Protein AF-A0A844QIJ9-F1 (afdb_monomer_lite)

Sequence (75 aa):
MLHGGNPVLRWCFENIAMTKPDRNGNRLFSKAASRDRIDGASAAMMAIQRASMGELGGTFYDRPMVADPKWHSFG

pLDDT: mean 79.31, std 12.45, range [45.75, 92.44]

Secondary structure (DSSP, 8-state):
---TT-HHHHHHHHT--BPPP-TTS---B-TTTSSS--HHHHHHHHHHHHHHTT--S--GGGSGGGGSGGGT---

Organism: NCBI:txid2682096

Radius of gyration: 16.31 Å; chains: 1; bounding box: 39×35×28 Å

Structure (mmCIF, N/CA/C/O backbone):
data_AF-A0A844QIJ9-F1
#
_entry.id   AF-A0A844QIJ9-F1
#
loop_
_atom_site.group_PDB
_atom_site.id
_atom_site.type_symbol
_atom_site.label_atom_id
_atom_site.label_alt_id
_atom_site.label_comp_id
_atom_site.label_asym_id
_atom_site.label_entity_id
_atom_site.label_seq_id
_atom_site.pdbx_PDB_ins_code
_atom_site.Cartn_x
_atom_site.Cartn_y
_atom_site.Cartn_z
_atom_site.occupancy
_atom_site.B_iso_or_equiv
_atom_site.auth_seq_id
_atom_site.auth_comp_id
_atom_site.auth_asym_id
_atom_site.auth_atom_id
_atom_site.pdbx_PDB_model_num
ATOM 1 N N . MET A 1 1 ? -15.787 0.106 -10.542 1.00 45.75 1 MET A N 1
ATOM 2 C CA . MET A 1 1 ? -14.528 -0.447 -11.087 1.00 45.75 1 MET A CA 1
ATOM 3 C C . MET A 1 1 ? -14.287 -1.818 -10.469 1.00 45.75 1 MET A C 1
ATOM 5 O O . MET A 1 1 ? -14.121 -1.914 -9.258 1.00 45.75 1 MET A O 1
ATOM 9 N N . LEU A 1 2 ? -14.400 -2.877 -11.273 1.00 47.44 2 LEU A N 1
ATOM 10 C CA . LEU A 1 2 ? -14.075 -4.251 -10.883 1.00 47.44 2 LEU A CA 1
ATOM 11 C C . LEU A 1 2 ? -12.560 -4.426 -11.036 1.00 47.44 2 LEU A C 1
ATOM 13 O O . LEU A 1 2 ? -12.031 -4.225 -12.124 1.00 47.44 2 LEU A O 1
ATOM 17 N N . HIS A 1 3 ? -11.867 -4.786 -9.961 1.00 53.59 3 HIS A N 1
ATOM 18 C CA . HIS A 1 3 ? -10.439 -5.091 -9.978 1.00 53.59 3 HIS A CA 1
ATOM 19 C C . HIS A 1 3 ? -10.200 -6.449 -10.670 1.00 53.59 3 HIS A C 1
ATOM 21 O O . HIS A 1 3 ? -10.074 -7.471 -10.003 1.00 53.59 3 HIS A O 1
ATOM 27 N N . GLY A 1 4 ? -10.273 -6.498 -12.005 1.00 54.88 4 GLY A N 1
ATOM 28 C CA . GLY A 1 4 ? -9.952 -7.692 -12.807 1.00 54.88 4 GLY A CA 1
ATOM 29 C C . GLY A 1 4 ? -10.740 -8.969 -12.471 1.00 54.88 4 GLY A C 1
ATOM 30 O O . GLY A 1 4 ? -10.289 -10.057 -12.799 1.00 54.88 4 GLY A O 1
ATOM 31 N N . GLY A 1 5 ? -11.881 -8.860 -11.781 1.00 60.81 5 GLY A N 1
ATOM 32 C CA . GLY A 1 5 ? -12.651 -10.017 -11.313 1.00 60.81 5 GLY A CA 1
ATOM 33 C C . GLY A 1 5 ? -12.047 -10.764 -10.116 1.00 60.81 5 GLY A C 1
ATOM 34 O O . GLY A 1 5 ? -12.520 -11.853 -9.817 1.00 60.81 5 GLY A O 1
ATOM 35 N N . ASN A 1 6 ? -11.047 -10.212 -9.412 1.00 69.56 6 ASN A N 1
ATOM 36 C CA . ASN A 1 6 ? -10.481 -10.836 -8.211 1.00 69.56 6 ASN A CA 1
ATOM 37 C C . ASN A 1 6 ? -11.168 -10.297 -6.933 1.00 69.56 6 ASN A C 1
ATOM 39 O O . ASN A 1 6 ? -10.828 -9.200 -6.468 1.00 69.56 6 ASN A O 1
ATOM 43 N N . PRO A 1 7 ? -12.140 -11.033 -6.355 1.00 78.25 7 PRO A N 1
ATOM 44 C CA . PRO A 1 7 ? -12.916 -10.563 -5.206 1.00 78.25 7 PRO A CA 1
ATOM 45 C C . PRO A 1 7 ? -12.067 -10.398 -3.941 1.00 78.25 7 PRO A C 1
ATOM 47 O O . PRO A 1 7 ? -12.341 -9.507 -3.140 1.00 78.25 7 PRO A O 1
ATOM 50 N N . VAL A 1 8 ? -11.006 -11.196 -3.780 1.00 82.94 8 VAL A N 1
ATOM 51 C CA . VAL A 1 8 ? -10.117 -11.137 -2.609 1.00 82.94 8 VAL A CA 1
ATOM 52 C C . VAL A 1 8 ? -9.321 -9.841 -2.607 1.00 82.94 8 VAL A C 1
ATOM 54 O O . VAL A 1 8 ? -9.222 -9.176 -1.580 1.00 82.94 8 VAL A O 1
ATOM 57 N N . LEU A 1 9 ? -8.793 -9.440 -3.763 1.00 82.44 9 LEU A N 1
ATOM 58 C CA . LEU A 1 9 ? -8.027 -8.203 -3.851 1.00 82.44 9 LEU A CA 1
ATOM 59 C C . LEU A 1 9 ? -8.923 -6.980 -3.631 1.00 82.44 9 LEU A C 1
ATOM 61 O O . LEU A 1 9 ? -8.543 -6.071 -2.897 1.00 82.44 9 LEU A O 1
ATOM 65 N N . ARG A 1 10 ? -10.151 -6.996 -4.168 1.00 84.94 10 ARG A N 1
ATOM 66 C CA . ARG A 1 10 ? -11.150 -5.961 -3.869 1.00 84.94 10 ARG A CA 1
ATOM 67 C C . ARG A 1 10 ? -11.414 -5.849 -2.365 1.00 84.94 10 ARG A C 1
ATOM 69 O O . ARG A 1 10 ? -11.342 -4.749 -1.826 1.00 84.94 10 ARG A O 1
ATOM 76 N N . TRP A 1 11 ? -11.678 -6.972 -1.707 1.00 88.12 11 TRP A N 1
ATOM 77 C CA . TRP A 1 11 ? -11.906 -7.016 -0.266 1.00 88.12 11 TRP A CA 1
ATOM 78 C C . TRP A 1 11 ? -10.702 -6.479 0.525 1.00 88.12 11 TRP A C 1
ATOM 80 O O . TRP A 1 11 ? -10.869 -5.645 1.410 1.00 88.12 11 TRP A O 1
ATOM 90 N N . CYS A 1 12 ? -9.472 -6.852 0.153 1.00 86.50 12 CYS A N 1
ATOM 91 C CA . CYS A 1 12 ? -8.269 -6.315 0.795 1.00 86.50 12 CYS A CA 1
ATOM 92 C C . CYS A 1 12 ? -8.132 -4.791 0.654 1.00 86.50 12 CYS A C 1
ATOM 94 O O . CYS A 1 12 ? -7.654 -4.148 1.585 1.00 86.50 12 CYS A O 1
ATOM 96 N N . PHE A 1 13 ? -8.549 -4.204 -0.475 1.00 86.75 13 PHE A N 1
ATOM 97 C CA . PHE A 1 13 ? -8.565 -2.746 -0.644 1.00 86.75 13 PHE A CA 1
ATOM 98 C C . PHE A 1 13 ? -9.636 -2.060 0.216 1.00 86.75 13 PHE A C 1
ATOM 100 O O . PHE A 1 13 ? -9.389 -0.977 0.741 1.00 86.75 13 PHE A O 1
ATOM 107 N N . GLU A 1 14 ? -10.800 -2.688 0.395 1.00 89.25 14 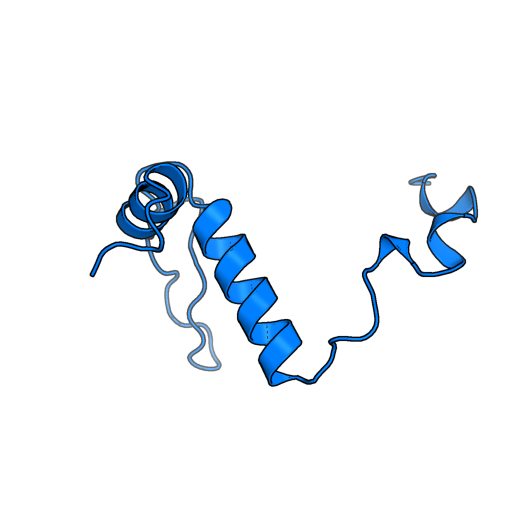GLU A N 1
ATOM 108 C CA . GLU A 1 14 ? -11.891 -2.163 1.232 1.00 89.25 14 GLU A CA 1
ATOM 109 C C . GLU A 1 14 ? -11.524 -2.132 2.732 1.00 89.25 14 GLU A C 1
ATOM 111 O O . GLU A 1 14 ? -12.071 -1.327 3.487 1.00 89.25 14 GLU A O 1
ATOM 116 N N . ASN A 1 15 ? -10.554 -2.944 3.163 1.00 89.38 15 ASN A N 1
ATOM 117 C CA . ASN A 1 15 ? -10.129 -3.037 4.563 1.00 89.38 15 ASN A CA 1
ATOM 118 C C . ASN A 1 15 ? -9.014 -2.060 4.975 1.00 89.38 15 ASN A C 1
ATOM 120 O O . ASN A 1 15 ? -8.672 -2.013 6.161 1.00 89.38 15 ASN A O 1
ATOM 124 N N . ILE A 1 16 ? -8.441 -1.299 4.034 1.00 90.62 16 ILE A N 1
ATOM 125 C CA . ILE A 1 16 ? -7.268 -0.448 4.282 1.00 90.62 16 ILE A CA 1
ATOM 126 C C . ILE A 1 16 ? -7.586 0.679 5.266 1.00 90.62 16 ILE A C 1
ATOM 128 O O . ILE A 1 16 ? -8.481 1.493 5.048 1.00 90.62 16 ILE A O 1
ATOM 132 N N . ALA A 1 17 ? -6.735 0.812 6.282 1.00 91.31 17 ALA A N 1
ATOM 133 C CA . ALA A 1 17 ? -6.548 2.055 7.019 1.00 91.31 17 ALA A CA 1
ATOM 134 C C . ALA A 1 17 ? -5.161 2.639 6.729 1.00 91.31 17 ALA A C 1
ATOM 136 O O . ALA A 1 17 ? -4.173 1.907 6.675 1.00 91.31 17 ALA A O 1
ATOM 137 N N . MET A 1 18 ? -5.059 3.960 6.569 1.00 91.31 18 MET A N 1
ATOM 138 C CA . MET A 1 18 ? -3.765 4.628 6.400 1.00 91.31 18 MET A CA 1
ATOM 139 C C . MET A 1 18 ? -3.119 4.940 7.750 1.00 91.31 18 MET A C 1
ATOM 141 O O . MET A 1 18 ? -3.799 5.263 8.726 1.00 91.31 18 MET A O 1
ATOM 145 N N . THR A 1 19 ? -1.790 4.884 7.804 1.00 91.12 19 THR A N 1
ATOM 146 C CA . THR A 1 19 ? -1.032 5.444 8.921 1.00 91.12 19 THR A CA 1
ATOM 147 C C . THR A 1 19 ? -1.229 6.954 8.981 1.00 91.12 19 THR A C 1
ATOM 149 O O . THR A 1 19 ? -1.545 7.614 7.983 1.00 91.12 19 THR A O 1
ATOM 152 N N . LYS A 1 20 ? -0.968 7.527 10.160 1.00 90.31 20 LYS A N 1
ATOM 153 C CA . LYS A 1 20 ? -0.736 8.968 10.246 1.00 90.31 20 LYS A CA 1
ATOM 154 C C . LYS A 1 20 ? 0.435 9.346 9.320 1.00 90.31 20 LYS A C 1
ATOM 156 O O . LYS A 1 20 ? 1.321 8.507 9.119 1.00 90.31 20 LYS A O 1
ATOM 161 N N . PRO A 1 21 ? 0.431 10.564 8.754 1.00 92.44 21 PRO A N 1
ATOM 162 C CA . PRO A 1 21 ? 1.565 11.061 7.992 1.00 92.44 21 PRO A CA 1
ATOM 163 C C . PRO A 1 21 ? 2.844 11.003 8.832 1.00 92.44 21 PRO A C 1
ATOM 165 O O . PRO A 1 21 ? 2.817 11.370 10.010 1.00 92.44 21 PRO A O 1
ATOM 168 N N . ASP A 1 22 ? 3.941 10.543 8.238 1.00 90.00 22 ASP A N 1
ATOM 169 C CA . ASP A 1 22 ? 5.264 10.672 8.846 1.00 90.00 22 ASP A CA 1
ATOM 170 C C . ASP A 1 22 ? 5.782 12.124 8.746 1.00 90.00 22 ASP A C 1
ATOM 172 O O . ASP A 1 22 ? 5.115 13.020 8.221 1.00 90.00 22 ASP A O 1
ATOM 176 N N . ARG A 1 23 ? 6.999 12.371 9.247 1.00 90.56 23 ARG A N 1
ATOM 177 C CA . ARG A 1 23 ? 7.651 13.692 9.178 1.00 90.56 23 ARG A CA 1
ATOM 178 C C . ARG A 1 23 ? 7.851 14.187 7.737 1.00 90.56 23 ARG A C 1
ATOM 180 O O . ARG A 1 23 ? 7.943 15.390 7.515 1.00 90.56 23 ARG A O 1
ATOM 187 N N . ASN A 1 24 ? 7.917 13.271 6.779 1.00 91.44 24 ASN A N 1
ATOM 188 C CA . ASN A 1 24 ? 8.128 13.525 5.360 1.00 91.44 24 ASN A CA 1
ATOM 189 C C . ASN A 1 24 ? 6.797 13.599 4.581 1.00 91.44 24 ASN A C 1
ATOM 191 O O . ASN A 1 24 ? 6.811 13.815 3.373 1.00 91.44 24 ASN A O 1
ATOM 195 N N . GLY A 1 25 ? 5.653 13.452 5.261 1.00 89.62 25 GLY A N 1
ATOM 196 C CA . GLY A 1 25 ? 4.316 13.484 4.670 1.00 89.62 25 GLY A CA 1
ATOM 197 C C . GLY A 1 25 ? 3.854 12.160 4.053 1.00 89.62 25 GLY A C 1
ATOM 198 O O . GLY A 1 25 ? 2.754 12.109 3.493 1.00 89.62 25 GLY A O 1
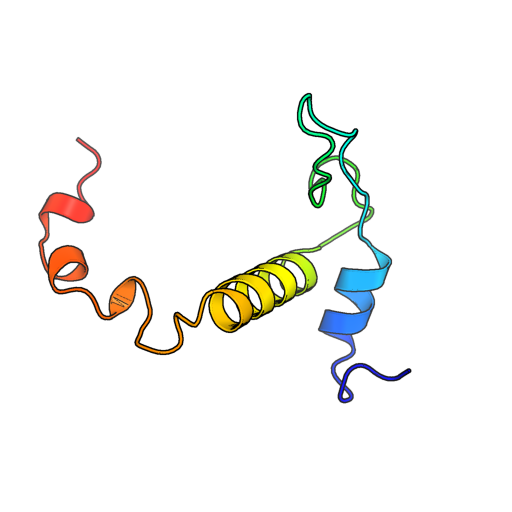ATOM 199 N N . ASN A 1 26 ? 4.634 11.084 4.168 1.00 88.50 26 ASN A N 1
ATOM 200 C CA . ASN A 1 26 ? 4.275 9.784 3.614 1.00 88.50 26 ASN A CA 1
ATOM 201 C C . ASN A 1 26 ? 3.176 9.119 4.446 1.00 88.50 26 ASN A C 1
ATOM 203 O O . ASN A 1 26 ? 3.136 9.230 5.674 1.00 88.50 26 ASN A O 1
ATOM 207 N N . ARG A 1 27 ? 2.299 8.375 3.768 1.00 90.81 27 ARG A N 1
ATOM 208 C CA . ARG A 1 27 ? 1.281 7.521 4.390 1.00 90.81 27 ARG A CA 1
ATOM 209 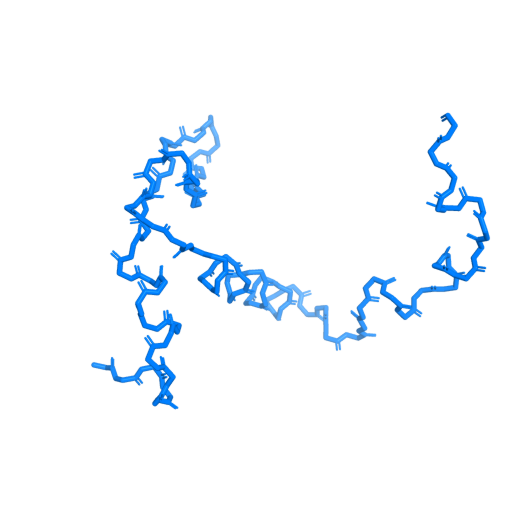C C . ARG A 1 27 ? 1.444 6.096 3.891 1.00 90.81 27 ARG A C 1
ATOM 211 O O . ARG A 1 27 ? 1.574 5.872 2.692 1.00 90.81 27 ARG A O 1
ATOM 218 N N . LEU A 1 28 ? 1.398 5.150 4.818 1.00 89.06 28 LEU A N 1
ATOM 219 C CA . LEU A 1 28 ? 1.509 3.717 4.563 1.00 89.06 28 LEU A CA 1
ATOM 220 C C . LEU A 1 28 ? 0.191 3.026 4.919 1.00 89.06 28 LEU A C 1
ATOM 222 O O . LEU A 1 28 ? -0.676 3.612 5.571 1.00 89.06 28 LEU A O 1
ATOM 226 N N . PHE A 1 29 ? 0.036 1.766 4.520 1.00 90.56 29 PHE A N 1
ATOM 227 C CA . PHE A 1 29 ? -1.071 0.943 5.002 1.00 90.56 29 PHE A CA 1
ATOM 228 C C . PHE A 1 29 ? -0.793 0.487 6.439 1.00 90.56 29 PHE A C 1
ATOM 230 O O . PHE A 1 29 ? 0.260 -0.070 6.745 1.00 90.56 29 PHE A O 1
ATOM 237 N N . SER A 1 30 ? -1.738 0.741 7.340 1.00 90.00 30 SER A N 1
ATOM 238 C CA . SER A 1 30 ? -1.636 0.406 8.757 1.00 90.00 30 SER A CA 1
ATOM 239 C C . SER A 1 30 ? -2.259 -0.956 9.026 1.00 90.00 30 SER A C 1
ATOM 241 O O . SER A 1 30 ? -3.483 -1.080 9.060 1.00 90.00 30 SER A O 1
ATOM 243 N N . LYS A 1 31 ? -1.440 -1.978 9.294 1.00 84.12 31 LYS A N 1
ATOM 244 C CA . LYS A 1 31 ? -1.948 -3.313 9.660 1.00 84.12 31 LYS A CA 1
ATOM 245 C C . LYS A 1 31 ? -2.729 -3.301 10.978 1.00 84.12 31 LYS A C 1
ATOM 247 O O . LYS A 1 31 ? -3.714 -4.011 11.100 1.00 84.12 31 LYS A O 1
ATOM 252 N N . ALA A 1 32 ? -2.315 -2.465 11.931 1.00 86.25 32 ALA A N 1
ATOM 253 C CA . ALA A 1 32 ? -2.949 -2.370 13.246 1.00 86.25 32 ALA A CA 1
ATOM 254 C C . ALA A 1 32 ? -4.304 -1.643 13.219 1.00 86.25 32 ALA A C 1
ATOM 256 O O . ALA A 1 32 ? -5.155 -1.919 14.055 1.00 86.25 32 ALA A O 1
ATOM 257 N N . ALA A 1 33 ? -4.500 -0.707 12.285 1.00 87.44 33 ALA A N 1
ATOM 258 C CA . ALA A 1 33 ? -5.739 0.069 12.189 1.00 87.44 33 ALA A CA 1
ATOM 259 C C . ALA A 1 33 ? -6.707 -0.444 11.110 1.00 87.44 33 ALA A C 1
ATOM 261 O O . ALA A 1 33 ? -7.817 0.073 10.994 1.00 87.44 33 ALA A O 1
ATOM 262 N N . SER A 1 34 ? -6.283 -1.408 10.289 1.00 88.00 34 SER A N 1
ATOM 263 C CA . SER A 1 34 ? -7.109 -1.969 9.217 1.00 88.00 34 SER A CA 1
ATOM 264 C C . SER A 1 34 ? -8.207 -2.869 9.777 1.00 88.00 34 SER A C 1
ATOM 266 O O . SER A 1 34 ? -8.053 -3.467 10.839 1.00 88.00 34 SER A O 1
ATOM 268 N N . ARG A 1 35 ? -9.326 -2.963 9.051 1.00 85.88 35 ARG A N 1
ATOM 269 C CA . ARG A 1 35 ? -10.494 -3.747 9.488 1.00 85.88 35 ARG A CA 1
ATOM 270 C C . ARG A 1 35 ? -10.251 -5.255 9.417 1.00 85.88 35 ARG A C 1
ATOM 272 O O . ARG A 1 35 ? -10.786 -5.989 10.237 1.00 85.88 35 ARG A O 1
ATOM 279 N N . ASP A 1 36 ? -9.455 -5.691 8.444 1.00 89.12 36 ASP A N 1
ATOM 280 C CA . ASP A 1 36 ? -9.084 -7.090 8.220 1.00 89.12 36 ASP A CA 1
ATOM 281 C C . ASP A 1 36 ? -7.807 -7.158 7.344 1.00 89.12 36 ASP A C 1
ATOM 283 O O . ASP A 1 36 ? -7.029 -6.200 7.287 1.00 89.12 36 ASP A O 1
ATOM 287 N N . ARG A 1 37 ? -7.569 -8.282 6.659 1.00 88.25 37 ARG A N 1
ATOM 288 C CA . ARG A 1 37 ? -6.435 -8.554 5.767 1.00 88.25 37 ARG A CA 1
ATOM 289 C C . ARG A 1 37 ? -6.258 -7.471 4.700 1.00 88.25 37 ARG A C 1
ATOM 291 O O . ARG A 1 37 ? -7.167 -7.178 3.924 1.00 88.25 37 ARG A O 1
ATOM 298 N N . ILE A 1 38 ? -5.023 -6.983 4.592 1.00 91.38 38 ILE A N 1
ATOM 299 C CA . ILE A 1 38 ? -4.582 -5.970 3.615 1.00 91.38 38 ILE A CA 1
ATOM 300 C C . ILE A 1 38 ? -3.387 -6.432 2.772 1.00 91.38 38 ILE A C 1
ATOM 302 O O . ILE A 1 38 ? -2.830 -5.648 2.007 1.00 91.38 38 ILE A O 1
ATOM 306 N N . ASP A 1 39 ? -2.958 -7.689 2.906 1.00 88.19 39 ASP A N 1
ATOM 307 C CA . ASP A 1 39 ? -1.718 -8.173 2.288 1.00 88.19 39 ASP A CA 1
ATOM 308 C C . ASP A 1 39 ? -1.759 -8.049 0.755 1.00 88.19 39 ASP A C 1
ATOM 310 O O . ASP A 1 39 ? -0.774 -7.640 0.145 1.00 88.19 39 ASP A O 1
ATOM 314 N N . GLY A 1 40 ? -2.923 -8.291 0.138 1.00 84.94 40 GLY A N 1
ATOM 315 C CA . GLY A 1 40 ? -3.113 -8.119 -1.305 1.00 84.94 40 GLY A CA 1
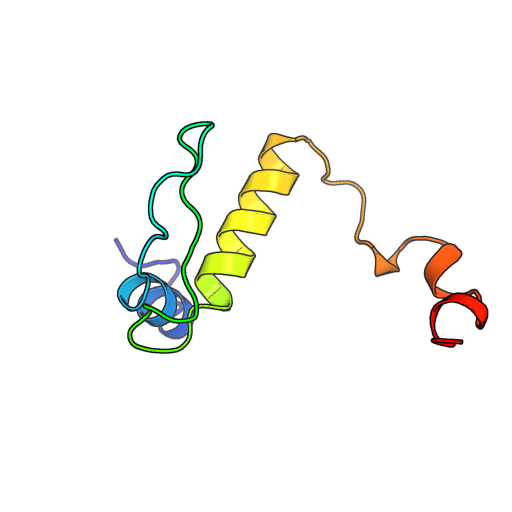ATOM 316 C C . GLY A 1 40 ? -2.960 -6.667 -1.771 1.00 84.94 40 GLY A C 1
ATOM 317 O O . GLY A 1 40 ? -2.319 -6.409 -2.790 1.00 84.94 40 GLY A O 1
ATOM 318 N N . ALA A 1 41 ? -3.486 -5.707 -1.007 1.00 88.19 41 ALA A N 1
ATOM 319 C CA . ALA A 1 41 ? -3.341 -4.289 -1.326 1.00 88.19 41 ALA A CA 1
ATOM 320 C C . ALA A 1 41 ? -1.892 -3.813 -1.146 1.00 88.19 41 ALA A C 1
ATOM 322 O O . ALA A 1 41 ? -1.351 -3.127 -2.014 1.00 88.19 41 ALA A O 1
ATOM 323 N N . SER A 1 42 ? -1.239 -4.230 -0.056 1.00 88.88 42 SER A N 1
ATOM 324 C CA . SER A 1 42 ? 0.183 -3.969 0.195 1.00 88.88 42 SER A CA 1
ATOM 325 C C . SER A 1 42 ? 1.068 -4.534 -0.917 1.00 88.88 42 SER A C 1
ATOM 327 O O . SER A 1 42 ? 1.940 -3.831 -1.426 1.00 88.88 42 SER A O 1
ATOM 329 N N . ALA A 1 43 ? 0.817 -5.773 -1.349 1.00 88.56 43 ALA A N 1
ATOM 330 C CA . ALA A 1 43 ? 1.551 -6.402 -2.444 1.00 88.56 43 ALA A CA 1
ATOM 331 C C . ALA A 1 43 ? 1.369 -5.644 -3.768 1.00 88.56 43 ALA A C 1
ATOM 333 O O . ALA A 1 43 ? 2.346 -5.408 -4.477 1.00 88.56 43 ALA A O 1
ATOM 334 N N . ALA A 1 44 ? 0.145 -5.202 -4.076 1.00 89.56 44 ALA A N 1
ATOM 335 C CA . ALA A 1 44 ? -0.130 -4.408 -5.271 1.00 89.56 44 ALA A CA 1
ATOM 336 C C . ALA A 1 44 ? 0.613 -3.059 -5.256 1.00 89.56 44 ALA A C 1
ATOM 338 O O . ALA A 1 44 ? 1.202 -2.674 -6.264 1.00 89.56 44 ALA A O 1
ATOM 339 N N . MET A 1 45 ? 0.649 -2.364 -4.114 1.00 89.62 45 MET A N 1
ATOM 340 C CA . MET A 1 45 ? 1.422 -1.125 -3.958 1.00 89.62 45 MET A CA 1
ATOM 341 C C . MET A 1 45 ? 2.918 -1.361 -4.208 1.00 89.62 45 MET A C 1
ATOM 343 O O . MET A 1 45 ? 3.539 -0.606 -4.954 1.00 89.62 45 MET A O 1
ATOM 347 N N . MET A 1 46 ? 3.485 -2.433 -3.645 1.00 88.75 46 MET A N 1
ATOM 348 C CA . MET A 1 46 ? 4.894 -2.791 -3.853 1.00 88.75 46 MET A CA 1
ATOM 349 C C . MET A 1 46 ? 5.185 -3.131 -5.319 1.00 88.75 46 MET A C 1
ATOM 351 O O . MET A 1 46 ? 6.210 -2.713 -5.854 1.00 88.75 46 MET A O 1
ATOM 355 N N . ALA A 1 47 ? 4.275 -3.839 -5.993 1.00 86.62 47 ALA A N 1
ATOM 356 C CA . ALA A 1 47 ? 4.402 -4.136 -7.416 1.00 86.62 47 ALA A CA 1
ATOM 357 C C . ALA A 1 47 ? 4.424 -2.853 -8.265 1.00 86.62 47 ALA A C 1
ATOM 359 O O . ALA A 1 47 ? 5.296 -2.694 -9.119 1.00 86.62 47 ALA A O 1
ATOM 360 N N . ILE A 1 48 ? 3.521 -1.906 -7.984 1.00 88.44 48 ILE A N 1
ATOM 361 C CA . ILE A 1 48 ? 3.483 -0.597 -8.654 1.00 88.44 48 ILE A CA 1
ATOM 362 C C . ILE A 1 48 ? 4.767 0.191 -8.386 1.00 88.44 48 ILE A C 1
ATOM 364 O O . ILE A 1 48 ? 5.323 0.780 -9.308 1.00 88.44 48 ILE A O 1
ATOM 368 N N . GLN A 1 49 ? 5.265 0.189 -7.148 1.00 88.50 49 GLN A N 1
ATOM 369 C CA . GLN A 1 49 ? 6.502 0.880 -6.794 1.00 88.50 49 GLN A CA 1
ATOM 370 C C . GLN A 1 49 ? 7.696 0.348 -7.595 1.00 88.50 49 GLN A C 1
ATOM 372 O O . GLN A 1 49 ? 8.427 1.134 -8.192 1.00 88.50 49 GLN A O 1
ATOM 377 N N . ARG A 1 50 ? 7.862 -0.979 -7.660 1.00 84.00 50 ARG A N 1
ATOM 378 C CA . ARG A 1 50 ? 8.931 -1.622 -8.443 1.00 84.00 50 ARG A CA 1
ATOM 379 C C . ARG A 1 50 ? 8.810 -1.295 -9.934 1.00 84.00 50 ARG A C 1
ATOM 381 O O . ARG A 1 50 ? 9.809 -0.951 -10.560 1.00 84.00 50 ARG A O 1
ATOM 388 N N . ALA A 1 51 ? 7.593 -1.336 -10.482 1.00 84.38 51 ALA A N 1
ATOM 389 C CA . ALA A 1 51 ? 7.336 -0.968 -11.873 1.00 84.38 51 ALA A CA 1
ATOM 390 C C . ALA A 1 51 ? 7.665 0.510 -12.154 1.00 84.38 51 ALA A C 1
ATOM 392 O O . ALA A 1 51 ? 8.302 0.814 -13.157 1.00 84.38 51 ALA A O 1
ATOM 393 N N . SER A 1 52 ? 7.294 1.416 -11.245 1.00 86.06 52 SER A N 1
ATOM 394 C CA . SER A 1 52 ? 7.587 2.854 -11.331 1.00 86.06 52 SER A CA 1
ATOM 395 C C . SER A 1 52 ? 9.091 3.150 -11.287 1.00 86.06 52 SER A C 1
ATOM 397 O O . SER A 1 52 ? 9.581 4.025 -11.995 1.00 86.06 52 SER A O 1
ATOM 399 N N . MET A 1 53 ? 9.842 2.378 -10.500 1.00 86.00 53 MET A N 1
ATOM 400 C CA . MET A 1 53 ? 11.302 2.475 -10.403 1.00 86.00 53 MET A CA 1
ATOM 401 C C . MET A 1 53 ? 12.040 1.802 -11.576 1.00 86.00 53 MET A C 1
ATOM 403 O O . MET A 1 53 ? 13.266 1.854 -11.626 1.00 86.00 53 MET A O 1
ATOM 407 N N . GLY A 1 54 ? 11.327 1.162 -12.513 1.00 79.44 54 GLY A N 1
ATOM 408 C CA . GLY A 1 54 ? 11.930 0.433 -13.634 1.00 79.44 54 GLY A CA 1
ATOM 409 C C . GLY A 1 54 ? 12.604 -0.889 -13.240 1.00 79.44 54 GLY A C 1
ATOM 410 O O . GLY A 1 54 ? 13.298 -1.493 -14.054 1.00 79.44 54 GLY A O 1
ATOM 411 N N . GLU A 1 55 ? 12.389 -1.381 -12.015 1.00 71.62 55 GLU A N 1
ATOM 412 C CA . GLU A 1 55 ? 12.974 -2.626 -11.499 1.00 71.62 55 GLU A CA 1
ATOM 413 C C . GLU A 1 55 ? 12.194 -3.872 -11.956 1.00 71.62 55 GLU A C 1
ATOM 415 O O . GLU A 1 55 ? 11.735 -4.683 -11.146 1.00 71.62 55 GLU A O 1
ATOM 420 N N . LEU A 1 56 ? 12.049 -4.043 -13.271 1.00 64.88 56 LEU A N 1
ATOM 421 C CA . LEU A 1 56 ? 11.339 -5.176 -13.881 1.00 64.88 56 LEU A CA 1
ATOM 422 C C . LEU A 1 56 ? 12.205 -6.451 -14.005 1.00 64.88 56 LEU A C 1
ATOM 424 O O . LEU A 1 56 ? 11.723 -7.477 -14.470 1.00 64.88 56 LEU A O 1
ATOM 428 N N . GLY A 1 57 ? 13.478 -6.395 -13.596 1.00 62.97 57 GLY A N 1
ATOM 429 C CA . GLY A 1 57 ? 14.514 -7.379 -13.944 1.00 62.97 57 GLY A CA 1
ATOM 430 C C . GLY A 1 57 ? 14.768 -8.532 -12.965 1.00 62.97 57 GLY A C 1
ATOM 431 O O . GLY A 1 57 ? 15.805 -9.176 -13.085 1.00 62.97 57 GLY A O 1
ATOM 432 N N . GLY A 1 58 ? 13.889 -8.793 -11.993 1.00 66.75 58 GLY A N 1
ATOM 433 C CA . GLY A 1 58 ? 14.033 -9.956 -11.105 1.00 66.75 58 GLY A CA 1
ATOM 434 C C . GLY A 1 58 ? 13.498 -9.763 -9.688 1.00 66.75 58 GLY A C 1
ATOM 435 O O . GLY A 1 58 ? 13.157 -8.662 -9.239 1.00 66.75 58 GLY A O 1
ATOM 436 N N . THR A 1 59 ? 13.412 -10.866 -8.959 1.00 68.62 59 THR A N 1
ATOM 437 C CA . THR A 1 59 ? 12.977 -10.923 -7.564 1.00 68.62 59 THR A CA 1
ATOM 438 C C . THR A 1 59 ? 14.180 -11.029 -6.625 1.00 68.62 59 THR A C 1
ATOM 440 O O . THR A 1 59 ? 15.306 -11.290 -7.043 1.00 68.62 59 THR A O 1
ATOM 443 N N . PHE A 1 60 ? 13.967 -10.829 -5.321 1.00 67.25 60 PHE A N 1
ATOM 444 C CA . PHE A 1 60 ? 15.011 -11.094 -4.322 1.00 67.25 60 PHE A CA 1
ATOM 445 C C . PHE A 1 60 ? 15.522 -12.547 -4.388 1.00 67.25 60 PHE A C 1
ATOM 447 O O . PHE A 1 60 ? 16.690 -12.791 -4.096 1.00 67.25 60 PHE A O 1
ATOM 454 N N . TYR A 1 61 ? 14.670 -13.480 -4.825 1.00 69.38 61 TYR A N 1
ATOM 455 C CA . TYR A 1 61 ? 14.986 -14.901 -4.971 1.00 69.38 61 TYR A CA 1
ATOM 456 C C . TYR A 1 61 ? 15.896 -15.213 -6.160 1.00 69.38 61 TYR A C 1
ATOM 458 O O . TYR A 1 61 ? 16.593 -16.219 -6.129 1.00 69.38 61 TYR A O 1
ATOM 466 N N . ASP A 1 62 ? 15.958 -14.331 -7.160 1.00 71.12 62 ASP A N 1
ATOM 467 C CA 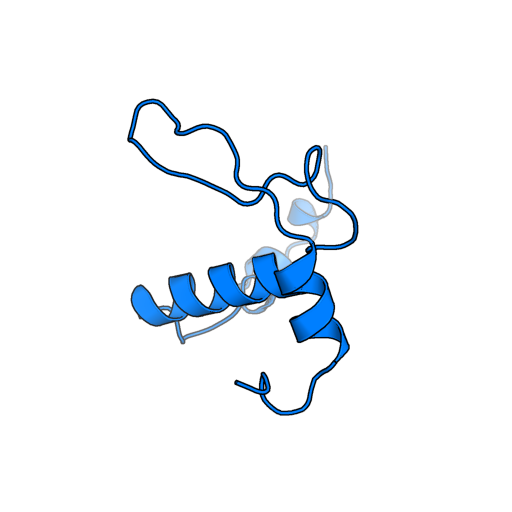. ASP A 1 62 ? 16.813 -14.515 -8.341 1.00 71.12 62 ASP A CA 1
ATOM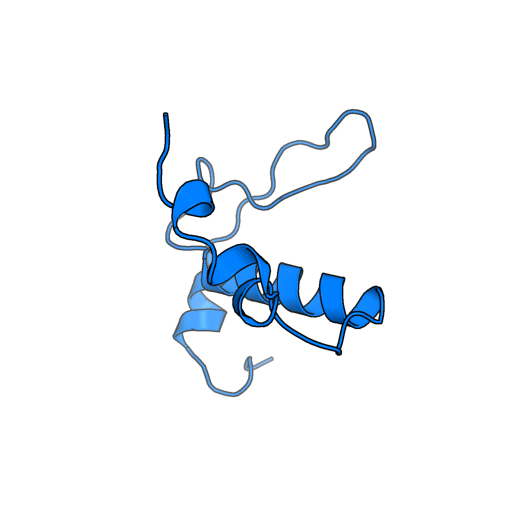 468 C C . ASP A 1 62 ? 18.272 -14.096 -8.087 1.00 71.12 62 ASP A C 1
ATOM 470 O O . ASP A 1 62 ? 19.116 -14.132 -8.981 1.00 71.12 62 ASP A O 1
ATOM 474 N N . ARG A 1 63 ? 18.595 -13.671 -6.859 1.00 70.56 63 ARG A N 1
ATOM 475 C CA . ARG A 1 63 ? 19.938 -13.225 -6.488 1.00 70.56 63 ARG A CA 1
ATOM 476 C C . ARG A 1 63 ? 20.776 -14.421 -6.025 1.00 70.56 63 ARG A C 1
ATOM 478 O O . ARG A 1 63 ? 20.301 -15.191 -5.190 1.00 70.56 63 ARG A O 1
ATOM 485 N N . PRO A 1 64 ? 22.060 -14.519 -6.423 1.00 67.44 64 PRO A N 1
ATOM 486 C CA . PRO A 1 64 ? 22.956 -15.606 -5.994 1.00 67.44 64 PRO A CA 1
ATOM 487 C C . PRO A 1 64 ? 23.117 -15.692 -4.466 1.00 67.44 64 PRO A C 1
ATOM 489 O O . PRO A 1 64 ? 23.486 -16.726 -3.924 1.00 67.44 64 PRO A O 1
ATOM 492 N N . MET A 1 65 ? 22.782 -14.610 -3.769 1.00 64.69 65 MET A N 1
ATOM 493 C CA . MET A 1 65 ? 22.797 -14.476 -2.320 1.00 64.69 65 MET A CA 1
ATOM 494 C C . MET A 1 65 ? 21.776 -15.372 -1.596 1.00 64.69 65 MET A C 1
ATOM 496 O O . MET A 1 65 ? 22.044 -15.824 -0.492 1.00 64.69 65 MET A O 1
ATOM 500 N N . VAL A 1 66 ? 20.634 -15.694 -2.218 1.00 65.44 66 VAL A N 1
ATOM 501 C CA . VAL A 1 66 ? 19.632 -16.609 -1.630 1.00 65.44 66 VAL A CA 1
ATOM 502 C C . VAL A 1 66 ? 20.121 -18.060 -1.588 1.00 65.44 66 VAL A C 1
ATOM 504 O O . VAL A 1 66 ? 19.660 -18.832 -0.747 1.00 65.44 66 VAL A O 1
ATOM 507 N N . ALA A 1 67 ? 21.066 -18.425 -2.458 1.00 68.56 67 ALA A N 1
ATOM 508 C CA . ALA A 1 67 ? 21.659 -19.757 -2.499 1.00 68.56 67 ALA A CA 1
ATOM 509 C C . ALA A 1 67 ? 22.766 -19.964 -1.449 1.00 68.56 67 ALA A C 1
ATOM 511 O O . ALA A 1 67 ? 23.176 -21.101 -1.226 1.00 68.56 67 ALA A O 1
ATOM 512 N N . ASP A 1 68 ? 23.256 -18.897 -0.807 1.00 73.38 68 ASP A N 1
ATOM 513 C CA . ASP A 1 68 ? 24.266 -19.004 0.242 1.00 73.38 68 ASP A CA 1
ATOM 514 C C . ASP A 1 68 ? 23.592 -19.389 1.582 1.00 73.38 68 ASP A C 1
ATOM 516 O O . ASP A 1 68 ? 22.771 -18.626 2.106 1.00 73.38 68 ASP A O 1
ATOM 520 N N . PRO A 1 69 ? 23.931 -20.560 2.166 1.00 70.38 69 PRO A N 1
ATOM 521 C CA . PRO A 1 69 ? 23.343 -21.051 3.415 1.00 70.38 69 PRO A CA 1
ATOM 522 C C . PRO A 1 69 ? 23.458 -20.073 4.589 1.00 70.38 69 PRO A C 1
ATOM 524 O O . PRO A 1 69 ? 22.640 -20.117 5.506 1.00 70.38 69 PRO A O 1
ATOM 527 N N . LYS A 1 70 ? 24.445 -19.169 4.553 1.00 70.38 70 LYS A N 1
ATOM 528 C CA . LYS A 1 70 ? 24.696 -18.174 5.603 1.00 70.38 70 LYS A CA 1
ATOM 529 C C . LYS A 1 70 ? 23.597 -17.112 5.704 1.00 70.38 70 LYS A C 1
ATOM 531 O O . LYS A 1 70 ? 23.460 -16.483 6.747 1.00 70.38 70 LYS A O 1
ATOM 536 N N . TRP A 1 71 ? 22.801 -16.912 4.650 1.00 62.88 71 TRP A N 1
ATOM 537 C CA . TRP A 1 71 ? 21.694 -15.943 4.647 1.00 62.88 71 TRP A CA 1
ATOM 538 C C . TRP A 1 71 ? 20.442 -16.439 5.363 1.00 62.88 71 TRP A C 1
ATOM 540 O O . TRP A 1 71 ? 19.607 -15.630 5.758 1.00 62.88 71 TRP A O 1
ATOM 550 N N . HIS A 1 72 ? 20.313 -17.755 5.539 1.00 67.06 72 HIS A N 1
ATOM 551 C CA . HIS A 1 72 ? 19.181 -18.379 6.235 1.00 67.06 72 HIS A CA 1
ATOM 552 C C . HIS A 1 72 ? 19.496 -18.691 7.700 1.00 67.06 72 HIS A C 1
ATOM 554 O O . HIS A 1 72 ? 18.599 -19.017 8.475 1.00 67.06 72 HIS A O 1
ATOM 560 N N . SER A 1 73 ? 20.764 -18.578 8.096 1.00 65.94 73 SER A N 1
ATOM 561 C CA . SER A 1 73 ? 21.190 -18.674 9.486 1.00 65.94 73 SER A CA 1
ATOM 562 C C . SER A 1 73 ? 21.104 -17.301 10.147 1.00 65.94 73 SER A C 1
ATOM 564 O O . SER A 1 73 ? 22.009 -16.481 10.011 1.00 65.94 73 SER A O 1
ATOM 566 N N . PHE A 1 74 ? 20.017 -17.052 10.878 1.00 59.75 74 PHE A N 1
ATOM 567 C CA . PHE A 1 74 ? 19.983 -15.997 11.888 1.00 59.75 74 PHE A CA 1
ATOM 568 C C . PHE A 1 74 ? 20.874 -16.443 13.055 1.00 59.75 74 PHE A C 1
ATOM 570 O O . PHE A 1 74 ? 20.433 -17.198 13.922 1.00 59.75 74 PHE A O 1
ATOM 577 N N . GLY A 1 75 ? 22.148 -16.059 12.990 1.00 50.72 75 GLY A N 1
ATOM 578 C CA . GLY A 1 75 ? 23.086 -16.080 14.112 1.00 50.72 75 GLY A CA 1
ATOM 579 C C . GLY A 1 75 ? 23.107 -14.732 14.809 1.00 50.72 75 GLY A C 1
ATOM 580 O O . GLY A 1 75 ? 23.028 -13.712 14.087 1.00 50.72 75 GLY A O 1
#

Foldseek 3Di:
DCPVVDVVLVVLVVFWDWDDQDPVRDIDTDPVRTPDHNVSVNVVVVVVVCVVVVVPPDDPCVDVVVVDPVVVDPD